Pr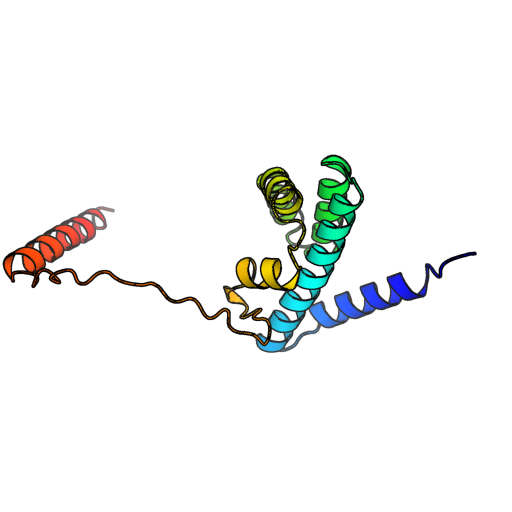otein AF-A0A1Y1LGF0-F1 (afdb_monomer_lite)

Sequence (153 aa):
MSINGSTSNENLANRIQEFYYAKNATERNQWSCNICRLVANKGISLQQLGGDKKQICKFASDMCDLFLPNDALQCNRYVDNLIDSWMYIVENKPEIKAESVCRIRMQDKNCFPDSEVNWEINIPKGESRALSTVDIYKYFSLFSDISTLGSKQ

Secondary structure (DSSP, 8-state):
----SHHHHHHHHHHHHHHHT--SHHHHHHHHHHHHHHHHHHHHHHHHTT--HHHHHHHHHHHHHHH-GGGHHHHHHHHHHHHHHHHHHHHH-TT--HHHHHHHHTGGGT---SS--------------PPPHHHHHHHHHHHHHHHHHTS--

Organism: Photinus pyralis (NCBI:txid7054)

pLDDT: mean 78.02, std 16.5, range [32.31, 95.38]

InterPro domains:
  IPR008139 Saposin B type domain [PS50015] (29-115)
  IPR011001 Saposin-like [SSF47862] (29-103)

Radius of gyration: 23.03 Å; chains: 1; bounding box: 32×60×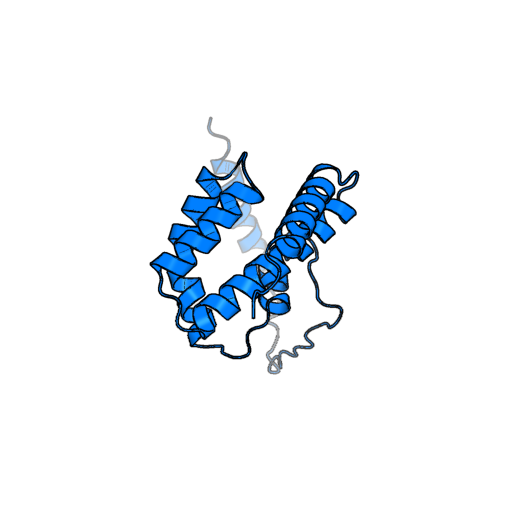68 Å

Foldseek 3Di:
DDDDPPVVVVVLVVLLVQCVPQDDLLSVLVSVLV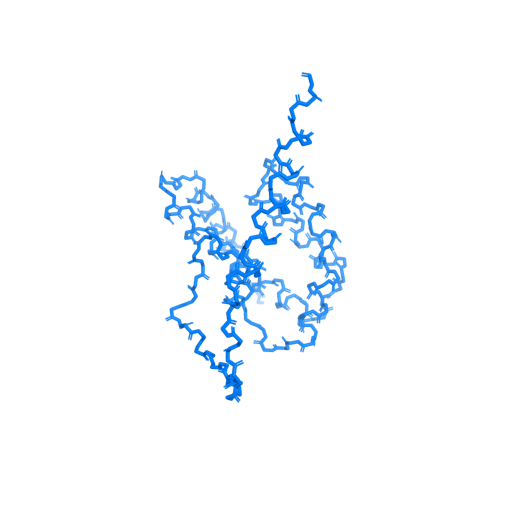LLQVLLQVLLVCVVVPHDLVRSLVSQLVSLCRNPVVCSVVSSVVSVVCSVVSNVCSVVCVVDHSLVVSCVVSVVSVSHDPDDDDDDDDDPDDPPPDDDPVNVVVVVVVVVVVVVVPPDD

Structure (mmCIF, N/CA/C/O backbone):
data_AF-A0A1Y1LGF0-F1
#
_entry.id   AF-A0A1Y1LGF0-F1
#
loop_
_atom_site.group_PDB
_atom_site.id
_atom_site.type_symbol
_atom_site.label_atom_id
_atom_site.label_alt_id
_atom_site.label_comp_id
_atom_site.label_asym_id
_atom_site.label_entity_id
_atom_site.label_seq_id
_atom_site.pdbx_PDB_ins_code
_atom_site.Cartn_x
_atom_site.Cartn_y
_atom_site.Cartn_z
_atom_site.occupancy
_atom_site.B_iso_or_equiv
_atom_site.auth_seq_id
_atom_site.auth_comp_id
_atom_site.auth_asym_id
_atom_site.auth_atom_id
_atom_site.pdbx_PDB_model_num
ATOM 1 N N . MET A 1 1 ? 3.034 17.728 26.931 1.00 34.28 1 MET A N 1
ATOM 2 C CA . MET A 1 1 ? 3.861 16.883 26.043 1.00 34.28 1 MET A CA 1
ATOM 3 C C . MET A 1 1 ? 3.488 17.220 24.611 1.00 34.28 1 MET A C 1
ATOM 5 O O . MET A 1 1 ? 2.433 16.803 24.160 1.00 34.28 1 MET A O 1
ATOM 9 N N . SER A 1 2 ? 4.280 18.068 23.953 1.00 32.31 2 SER A N 1
ATOM 10 C CA . SER A 1 2 ? 4.059 18.471 22.560 1.00 32.31 2 SER A CA 1
ATOM 11 C C . SER A 1 2 ? 4.978 17.614 21.697 1.00 32.31 2 SER A C 1
ATOM 13 O O . SER A 1 2 ? 6.196 17.703 21.838 1.00 32.31 2 SER A O 1
ATOM 15 N N . ILE A 1 3 ? 4.414 16.702 20.906 1.00 42.56 3 ILE A N 1
ATOM 16 C CA . ILE A 1 3 ? 5.199 15.820 20.038 1.00 42.56 3 ILE A CA 1
ATOM 17 C C . ILE A 1 3 ? 5.467 16.585 18.740 1.00 42.56 3 ILE A C 1
ATOM 19 O O . ILE A 1 3 ? 4.541 16.997 18.048 1.00 42.56 3 ILE A O 1
ATOM 23 N N . ASN A 1 4 ? 6.753 16.803 18.476 1.00 42.19 4 ASN A N 1
ATOM 24 C CA . ASN A 1 4 ? 7.354 17.494 17.336 1.00 42.19 4 ASN A CA 1
ATOM 25 C C . ASN A 1 4 ? 6.632 17.246 15.996 1.00 42.19 4 ASN A C 1
ATOM 27 O O . ASN A 1 4 ? 6.829 16.217 15.353 1.00 42.19 4 ASN A O 1
ATOM 31 N N . GLY A 1 5 ? 5.837 18.221 15.547 1.00 39.62 5 GLY A N 1
ATOM 32 C CA . GLY A 1 5 ? 5.216 18.225 14.217 1.00 39.62 5 GLY A CA 1
ATOM 33 C C . GLY A 1 5 ? 6.148 18.678 13.082 1.00 39.62 5 GLY A C 1
ATOM 34 O O . GLY A 1 5 ? 5.823 18.468 11.918 1.00 39.62 5 GLY A O 1
ATOM 35 N N . SER A 1 6 ? 7.307 19.277 13.387 1.00 40.53 6 SER A N 1
ATOM 36 C CA . SER A 1 6 ? 8.214 19.848 12.375 1.00 40.53 6 SER A CA 1
ATOM 37 C C . SER A 1 6 ? 9.107 18.807 11.684 1.00 40.53 6 SER A C 1
ATOM 39 O O . SER A 1 6 ? 9.222 18.818 10.463 1.00 40.53 6 SER A O 1
ATOM 41 N N . THR A 1 7 ? 9.660 17.840 12.421 1.00 47.00 7 THR A N 1
ATOM 42 C CA . THR A 1 7 ? 10.595 16.827 11.884 1.00 47.00 7 THR A CA 1
ATOM 43 C C . THR A 1 7 ? 9.933 15.767 10.999 1.00 47.00 7 THR A C 1
ATOM 45 O O . THR A 1 7 ? 10.573 15.200 10.116 1.00 47.00 7 THR A O 1
ATOM 48 N N . SER A 1 8 ? 8.643 15.490 11.204 1.00 54.06 8 SER A N 1
ATOM 49 C CA . SER A 1 8 ? 7.846 14.590 10.353 1.00 54.06 8 SER A CA 1
ATOM 50 C C . SER A 1 8 ? 7.692 15.140 8.931 1.00 54.06 8 SER A C 1
ATOM 52 O O . SER A 1 8 ? 7.847 14.413 7.950 1.00 54.06 8 SER A O 1
ATOM 54 N N . ASN A 1 9 ? 7.407 16.438 8.826 1.00 54.75 9 ASN A N 1
ATOM 55 C CA . ASN A 1 9 ? 7.054 17.074 7.560 1.00 54.75 9 ASN A CA 1
ATOM 56 C C . ASN A 1 9 ? 8.287 17.370 6.698 1.00 54.75 9 ASN A C 1
ATOM 58 O O . ASN A 1 9 ? 8.230 17.176 5.486 1.00 54.75 9 ASN A O 1
ATOM 62 N N . GLU A 1 10 ? 9.418 17.739 7.309 1.00 57.69 10 GLU A N 1
ATOM 63 C CA . GLU A 1 10 ? 10.699 17.880 6.598 1.00 57.69 10 GLU A CA 1
ATOM 64 C C . GLU A 1 10 ? 11.187 16.538 6.035 1.00 57.69 10 GLU A C 1
ATOM 66 O O . GLU A 1 10 ? 11.587 16.458 4.874 1.00 57.69 10 GLU A O 1
ATOM 71 N N . ASN A 1 11 ? 11.067 15.451 6.807 1.00 66.31 11 ASN A N 1
ATOM 72 C CA . ASN A 1 11 ? 11.416 14.111 6.330 1.00 66.31 11 ASN A CA 1
ATOM 73 C C . ASN A 1 11 ? 10.537 13.655 5.160 1.00 66.31 11 ASN A C 1
ATOM 75 O O . ASN A 1 11 ? 11.027 13.007 4.238 1.00 66.31 11 ASN A O 1
ATOM 79 N N . LEU A 1 12 ? 9.244 13.981 5.175 1.00 66.56 12 LEU A N 1
ATOM 80 C CA . LEU A 1 12 ? 8.339 13.633 4.081 1.00 66.56 12 LEU A CA 1
ATOM 81 C C . LEU A 1 12 ? 8.651 14.440 2.813 1.00 66.56 12 LEU A C 1
ATOM 83 O O . LEU A 1 12 ? 8.758 13.856 1.736 1.00 66.56 12 LEU A O 1
ATOM 87 N N . ALA A 1 13 ? 8.862 15.751 2.947 1.00 67.94 13 ALA A N 1
ATOM 88 C CA . ALA A 1 13 ? 9.204 16.631 1.831 1.00 67.94 13 ALA A CA 1
ATOM 89 C C . ALA A 1 13 ? 10.524 16.224 1.153 1.00 67.94 13 ALA A C 1
ATOM 91 O O . ALA A 1 13 ? 10.576 16.128 -0.073 1.00 67.94 13 ALA A O 1
ATOM 92 N N . ASN A 1 14 ? 11.557 15.900 1.937 1.00 67.94 14 ASN A N 1
ATOM 93 C CA . ASN A 1 14 ? 12.845 15.445 1.407 1.00 67.94 14 ASN A CA 1
ATOM 94 C C . ASN A 1 14 ? 12.709 14.122 0.637 1.00 67.94 14 ASN A C 1
ATOM 96 O O . ASN A 1 14 ? 13.210 14.003 -0.478 1.00 67.94 14 ASN A O 1
ATOM 100 N N . ARG A 1 15 ? 11.943 13.162 1.168 1.00 67.00 15 ARG A N 1
ATOM 101 C CA . ARG A 1 15 ? 11.708 11.865 0.507 1.00 67.00 15 ARG A CA 1
ATOM 102 C C . ARG A 1 15 ? 10.915 11.988 -0.795 1.00 67.00 15 ARG A C 1
ATOM 104 O O . ARG A 1 15 ? 11.139 11.218 -1.724 1.00 67.00 15 ARG A O 1
ATOM 111 N N . ILE A 1 16 ? 9.998 12.952 -0.875 1.00 70.94 16 ILE A N 1
ATOM 112 C CA . ILE A 1 16 ? 9.272 13.260 -2.114 1.00 70.94 16 ILE A CA 1
ATOM 113 C C . ILE A 1 16 ? 10.227 13.853 -3.152 1.00 70.94 16 ILE A C 1
ATOM 115 O O . ILE A 1 16 ? 10.215 13.421 -4.302 1.00 70.94 16 ILE A O 1
ATOM 119 N N . GLN A 1 17 ? 11.080 14.804 -2.759 1.00 71.38 17 GLN A N 1
ATOM 120 C CA . GLN A 1 17 ? 12.076 15.383 -3.666 1.00 71.38 17 GLN A CA 1
ATOM 121 C C . GLN A 1 17 ? 13.027 14.308 -4.207 1.00 71.38 17 GLN A C 1
ATOM 123 O O . GLN A 1 17 ? 13.238 14.224 -5.414 1.00 71.38 17 GLN A O 1
ATOM 128 N N . GLU A 1 18 ? 13.543 13.429 -3.349 1.00 69.94 18 GLU A N 1
ATOM 129 C CA . GLU A 1 18 ? 14.436 12.345 -3.772 1.00 69.94 18 GLU A CA 1
ATOM 130 C C . GLU A 1 18 ? 13.765 11.359 -4.745 1.00 69.94 18 GLU A C 1
ATOM 132 O O . GLU A 1 18 ? 14.411 10.905 -5.691 1.00 69.94 18 GLU A O 1
ATOM 137 N N . PHE A 1 19 ? 12.463 11.086 -4.584 1.00 69.88 19 PHE A N 1
ATOM 138 C CA . PHE A 1 19 ? 11.696 10.306 -5.560 1.00 69.88 19 PHE A CA 1
ATOM 139 C C . PHE A 1 19 ? 11.658 10.979 -6.938 1.00 69.88 19 PHE A C 1
ATOM 141 O O . PHE A 1 19 ? 11.915 10.318 -7.947 1.00 69.88 19 PHE A O 1
ATOM 148 N N . TYR A 1 20 ? 11.389 12.288 -6.990 1.00 67.94 20 TYR A N 1
ATOM 149 C CA . TYR A 1 20 ? 11.327 13.037 -8.250 1.00 67.94 20 TYR A CA 1
ATOM 150 C C . TYR A 1 20 ? 12.679 13.144 -8.971 1.00 67.94 20 TYR A C 1
ATOM 152 O O . TYR A 1 20 ? 12.700 13.226 -10.199 1.00 67.94 20 TYR A O 1
ATOM 160 N N . TYR A 1 21 ? 13.802 13.105 -8.247 1.00 74.12 21 TYR A N 1
ATOM 161 C CA . TYR A 1 21 ? 15.145 13.245 -8.830 1.00 74.12 21 TYR A CA 1
ATOM 162 C C . TYR A 1 21 ? 15.872 11.924 -9.125 1.00 74.12 21 TYR A C 1
ATOM 164 O O . TYR A 1 21 ? 17.013 11.953 -9.597 1.00 74.12 21 TYR A O 1
ATOM 172 N N . ALA A 1 22 ? 15.247 10.770 -8.879 1.00 75.12 22 ALA A N 1
ATOM 173 C CA . ALA A 1 22 ? 15.856 9.462 -9.119 1.00 75.12 22 ALA A CA 1
ATOM 174 C C . ALA A 1 22 ? 16.247 9.266 -10.602 1.00 75.12 22 ALA A C 1
ATOM 176 O O . ALA A 1 22 ? 15.403 9.282 -11.510 1.00 75.12 22 ALA A O 1
ATOM 177 N N . LYS A 1 23 ? 17.545 9.049 -10.862 1.00 73.62 23 LYS A N 1
ATOM 178 C CA . LYS A 1 23 ? 18.127 9.146 -12.215 1.00 73.62 23 LYS A CA 1
ATOM 179 C C . LYS A 1 23 ? 17.939 7.868 -13.028 1.00 73.62 23 LYS A C 1
ATOM 181 O O . LYS A 1 23 ? 17.753 7.931 -14.244 1.00 73.62 23 LYS A O 1
ATOM 186 N N . ASN A 1 24 ? 17.931 6.705 -12.377 1.00 85.44 24 ASN A N 1
ATOM 187 C CA . ASN A 1 24 ? 17.793 5.402 -13.037 1.00 85.44 24 ASN A CA 1
ATOM 188 C C . ASN A 1 24 ? 16.576 4.596 -12.540 1.00 85.44 24 ASN A C 1
ATOM 190 O O . ASN A 1 24 ? 15.926 4.933 -11.551 1.00 85.44 24 ASN A O 1
ATOM 194 N N . ALA A 1 25 ? 16.229 3.538 -13.282 1.00 83.50 25 ALA A N 1
ATOM 195 C CA . ALA A 1 25 ? 15.053 2.714 -12.997 1.00 83.50 25 ALA A CA 1
ATOM 196 C C . ALA A 1 25 ? 15.155 1.975 -11.653 1.00 83.50 25 ALA A C 1
ATOM 198 O O . ALA A 1 25 ? 14.154 1.847 -10.954 1.00 83.50 25 ALA A O 1
ATOM 199 N N . THR A 1 26 ? 16.357 1.543 -11.269 1.00 84.88 26 THR A N 1
ATOM 200 C CA . THR A 1 26 ? 16.610 0.856 -9.997 1.00 84.88 26 THR A CA 1
ATOM 201 C C . THR A 1 26 ? 16.320 1.764 -8.805 1.00 84.88 26 THR A C 1
ATOM 203 O O . THR A 1 26 ? 15.575 1.373 -7.909 1.00 84.88 26 THR A O 1
ATOM 206 N N . GLU A 1 27 ? 16.826 2.998 -8.820 1.00 83.44 27 GLU A N 1
ATOM 207 C CA . GLU A 1 27 ? 16.555 4.008 -7.788 1.00 83.44 27 GLU A CA 1
ATOM 208 C C . GLU A 1 27 ? 15.062 4.339 -7.706 1.00 83.44 27 GLU A C 1
ATOM 210 O O . GLU A 1 27 ? 14.490 4.367 -6.616 1.00 83.44 27 GLU A O 1
ATOM 215 N N . ARG A 1 28 ? 14.390 4.521 -8.852 1.00 81.94 28 ARG A N 1
ATOM 216 C CA . ARG A 1 28 ? 12.935 4.759 -8.886 1.00 81.94 28 ARG A CA 1
ATOM 217 C C . ARG A 1 28 ? 12.144 3.595 -8.295 1.00 81.94 28 ARG A C 1
ATOM 219 O O . ARG A 1 28 ? 11.157 3.816 -7.588 1.00 81.94 28 ARG A O 1
ATOM 226 N N . ASN A 1 29 ? 12.569 2.363 -8.564 1.00 87.12 29 ASN A N 1
ATOM 227 C CA . ASN A 1 29 ? 11.943 1.171 -8.003 1.00 87.12 29 ASN A CA 1
ATOM 228 C C . ASN A 1 29 ? 12.153 1.097 -6.488 1.00 87.12 29 ASN A C 1
ATOM 230 O O . ASN A 1 29 ? 11.175 0.930 -5.763 1.00 87.12 29 ASN A O 1
ATOM 234 N N . GLN A 1 30 ? 13.375 1.321 -5.996 1.00 85.31 30 GLN A N 1
ATOM 235 C CA . GLN A 1 30 ? 13.659 1.374 -4.556 1.00 85.31 30 GLN A CA 1
ATOM 236 C C . GLN A 1 30 ? 12.823 2.447 -3.849 1.00 85.31 30 GLN A C 1
ATOM 238 O O . GLN A 1 30 ? 12.223 2.179 -2.803 1.00 85.31 30 GLN A O 1
ATOM 243 N N . TRP A 1 31 ? 12.702 3.634 -4.444 1.00 84.44 31 TRP A N 1
ATOM 244 C CA . TRP A 1 31 ? 11.827 4.678 -3.921 1.00 84.44 31 TRP A CA 1
ATOM 245 C C . TRP A 1 31 ? 10.360 4.266 -3.895 1.00 84.44 31 TRP A C 1
ATOM 247 O O . TRP A 1 31 ? 9.696 4.435 -2.872 1.00 84.44 31 TRP A O 1
ATOM 257 N N . SER A 1 32 ? 9.869 3.665 -4.978 1.00 85.69 32 SER A N 1
ATOM 258 C CA . SER A 1 32 ? 8.501 3.144 -5.047 1.00 85.69 32 SER A CA 1
ATOM 259 C C . SER A 1 32 ? 8.243 2.102 -3.951 1.00 85.69 32 SER A C 1
ATOM 261 O O . SER A 1 32 ? 7.201 2.145 -3.293 1.00 85.69 32 SER A O 1
ATOM 263 N N . CYS A 1 33 ? 9.204 1.207 -3.689 1.00 88.69 33 CYS A N 1
ATOM 264 C CA . CYS A 1 33 ? 9.126 0.245 -2.588 1.00 88.69 33 CYS A CA 1
ATOM 265 C C . CYS A 1 33 ? 9.050 0.947 -1.227 1.00 88.69 33 CYS A C 1
ATOM 267 O O . CYS A 1 33 ? 8.231 0.585 -0.382 1.00 88.69 33 CYS A O 1
ATOM 269 N N . ASN A 1 34 ? 9.883 1.964 -1.010 1.00 87.69 34 ASN A N 1
ATOM 270 C CA . ASN A 1 34 ? 9.948 2.703 0.248 1.00 87.69 34 ASN A CA 1
ATOM 271 C C . ASN A 1 34 ? 8.679 3.518 0.525 1.00 87.69 34 ASN A C 1
ATOM 273 O O . ASN A 1 34 ? 8.215 3.550 1.668 1.00 87.69 34 ASN A O 1
ATOM 277 N N . ILE A 1 35 ? 8.110 4.149 -0.506 1.00 87.38 35 ILE A N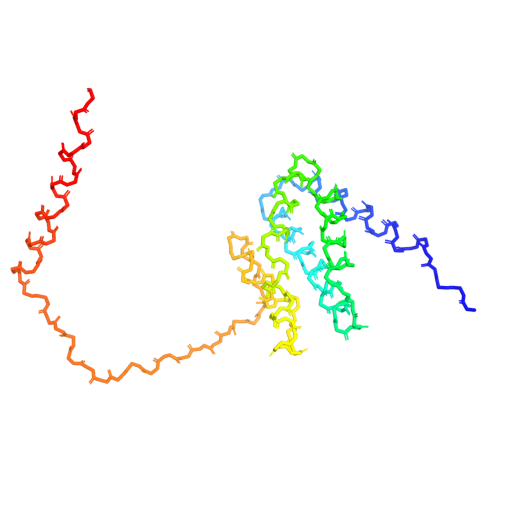 1
ATOM 278 C CA . ILE A 1 35 ? 6.826 4.856 -0.420 1.00 87.38 35 ILE A CA 1
ATOM 279 C C . ILE A 1 35 ? 5.717 3.856 -0.109 1.00 87.38 35 ILE A C 1
ATOM 281 O O . ILE A 1 35 ? 4.962 4.070 0.836 1.00 87.38 35 ILE A O 1
ATOM 285 N N . CYS A 1 36 ? 5.672 2.726 -0.823 1.00 90.44 36 CYS A N 1
ATOM 286 C CA . CYS A 1 36 ? 4.699 1.678 -0.538 1.00 90.44 36 CYS A CA 1
ATOM 287 C C . CYS A 1 36 ? 4.771 1.239 0.928 1.00 90.44 36 CYS A C 1
ATOM 289 O O . CYS A 1 36 ? 3.744 1.215 1.602 1.00 90.44 36 CYS A O 1
ATOM 291 N N . ARG A 1 37 ? 5.971 0.932 1.444 1.00 91.75 37 ARG A N 1
ATOM 292 C CA . ARG A 1 37 ? 6.138 0.462 2.829 1.00 91.75 37 ARG A CA 1
ATOM 293 C C . ARG A 1 37 ? 5.652 1.498 3.836 1.00 91.75 37 ARG A C 1
ATOM 295 O O . ARG A 1 37 ? 5.005 1.133 4.812 1.00 91.75 37 ARG A O 1
ATOM 302 N N . LEU A 1 38 ? 5.922 2.782 3.591 1.00 90.25 38 LEU A N 1
ATOM 303 C CA . LEU A 1 38 ? 5.433 3.869 4.439 1.00 90.25 38 LEU A CA 1
ATOM 304 C C . LEU A 1 38 ? 3.903 3.957 4.418 1.00 90.25 38 LEU A C 1
ATOM 306 O O . LEU A 1 38 ? 3.283 3.980 5.482 1.00 90.25 38 LEU A O 1
ATOM 310 N N . VAL A 1 39 ? 3.302 3.985 3.225 1.00 90.81 39 VAL A N 1
ATOM 311 C CA . VAL A 1 39 ? 1.847 4.117 3.061 1.00 90.81 39 VAL A CA 1
ATOM 312 C C . VAL A 1 39 ? 1.130 2.905 3.649 1.00 90.81 39 VAL A C 1
ATOM 314 O O . VAL A 1 39 ? 0.192 3.069 4.426 1.00 90.81 39 VAL A O 1
ATOM 317 N N . ALA A 1 40 ? 1.609 1.696 3.354 1.00 93.00 40 ALA A N 1
ATOM 318 C CA . ALA A 1 40 ? 1.042 0.459 3.871 1.00 93.00 40 ALA A CA 1
ATOM 319 C C . ALA A 1 40 ? 1.169 0.371 5.397 1.00 93.00 40 ALA A C 1
ATOM 321 O O . ALA A 1 40 ? 0.178 0.067 6.051 1.00 93.00 40 ALA A O 1
ATOM 322 N N . ASN A 1 41 ? 2.330 0.698 5.982 1.00 94.50 41 ASN A N 1
ATOM 323 C CA . ASN A 1 41 ? 2.489 0.698 7.442 1.00 94.50 41 ASN A CA 1
ATOM 324 C C . ASN A 1 41 ? 1.501 1.662 8.098 1.00 94.50 41 ASN A C 1
ATOM 326 O O . ASN A 1 41 ? 0.795 1.286 9.030 1.00 94.50 41 ASN A O 1
ATOM 330 N N . LYS A 1 42 ? 1.406 2.893 7.585 1.00 93.06 42 LYS A N 1
ATOM 331 C CA . LYS A 1 42 ? 0.496 3.892 8.146 1.00 93.06 42 LYS A CA 1
ATOM 332 C C . LYS A 1 42 ? -0.972 3.494 7.974 1.00 93.06 42 LYS A C 1
ATOM 334 O O . LYS A 1 42 ? -1.737 3.670 8.918 1.00 93.06 42 LYS A O 1
ATOM 339 N N . GLY A 1 43 ? -1.345 2.931 6.824 1.00 94.00 43 GLY A N 1
ATOM 340 C CA . GLY A 1 43 ? -2.695 2.428 6.561 1.00 94.00 43 GLY A CA 1
ATOM 341 C C . GLY A 1 43 ? -3.076 1.253 7.465 1.00 94.00 43 GLY A C 1
ATOM 342 O O . GLY A 1 43 ? -4.167 1.255 8.031 1.00 94.00 43 GLY A O 1
ATOM 343 N N . ILE A 1 44 ? -2.164 0.290 7.659 1.00 95.31 44 ILE A N 1
ATOM 344 C CA . ILE A 1 44 ? -2.368 -0.861 8.554 1.00 95.31 44 ILE A CA 1
ATOM 345 C C . ILE A 1 44 ? -2.564 -0.354 9.983 1.00 95.31 44 ILE A C 1
ATOM 347 O O . ILE A 1 44 ? -3.560 -0.688 10.619 1.00 95.31 44 ILE A O 1
ATOM 351 N N . SER A 1 45 ? -1.663 0.509 10.467 1.00 94.38 45 SER A N 1
ATOM 352 C CA . SER A 1 45 ? -1.769 1.075 11.815 1.00 94.38 45 SER A CA 1
ATOM 353 C C . SER A 1 45 ? -3.052 1.881 12.008 1.00 94.38 45 SER A C 1
ATOM 355 O O . SER A 1 45 ? -3.686 1.764 13.050 1.00 94.38 45 SER A O 1
ATOM 357 N N . LEU A 1 46 ? -3.451 2.693 11.023 1.00 94.19 46 LEU A N 1
ATOM 358 C CA . LEU A 1 46 ? -4.677 3.487 11.105 1.00 94.19 46 LEU A CA 1
ATOM 359 C C . LEU A 1 46 ? -5.903 2.593 11.308 1.00 94.19 46 LEU A C 1
ATOM 361 O O . LEU A 1 46 ? -6.729 2.880 12.170 1.00 94.19 46 LEU A O 1
ATOM 365 N N . GLN A 1 47 ? -6.001 1.497 10.558 1.00 93.81 47 GLN A N 1
ATOM 366 C CA . GLN A 1 47 ? -7.129 0.584 10.681 1.00 93.81 47 GLN A CA 1
ATOM 367 C C . GLN A 1 47 ? -7.076 -0.260 11.961 1.00 93.81 47 GLN A C 1
ATOM 369 O O . GLN A 1 47 ? -8.092 -0.409 12.632 1.00 93.81 47 GLN A O 1
ATOM 374 N N . GLN A 1 48 ? -5.900 -0.763 12.349 1.00 92.88 48 GLN A N 1
ATOM 375 C CA . GLN A 1 48 ? -5.727 -1.518 13.600 1.00 92.88 48 GLN A CA 1
ATOM 376 C C . GLN A 1 48 ? -6.064 -0.686 14.847 1.00 92.88 48 GLN A C 1
ATOM 378 O O . GLN A 1 48 ? -6.466 -1.239 15.867 1.00 92.88 48 GLN A O 1
ATOM 383 N N . LEU A 1 49 ? -5.938 0.642 14.763 1.00 94.19 49 LEU A N 1
ATOM 384 C CA . LEU A 1 49 ? -6.354 1.583 15.806 1.00 94.19 49 LEU A CA 1
ATOM 385 C C . LEU A 1 49 ? -7.856 1.935 15.758 1.00 94.19 49 LEU A C 1
ATOM 387 O O . LEU A 1 49 ? -8.291 2.823 16.488 1.00 94.19 49 LEU A O 1
ATOM 391 N N . GLY A 1 50 ? -8.648 1.252 14.925 1.00 93.69 50 GLY A N 1
ATOM 392 C CA . GLY A 1 50 ? -10.095 1.451 14.807 1.00 93.69 50 GLY A CA 1
ATOM 393 C C . GLY A 1 50 ? -10.509 2.521 13.795 1.00 93.69 50 GLY A C 1
ATOM 394 O O . GLY A 1 50 ? -11.624 3.032 13.882 1.00 93.69 50 GLY A O 1
ATOM 395 N N . GLY A 1 51 ? -9.626 2.888 12.862 1.00 93.94 51 GLY A N 1
ATOM 396 C CA . GLY A 1 51 ? -9.949 3.834 11.797 1.00 93.94 51 GLY A CA 1
ATOM 397 C C . GLY A 1 51 ? -11.082 3.331 10.899 1.00 93.94 51 GLY A C 1
ATOM 398 O O . GLY A 1 51 ? -11.063 2.185 10.452 1.00 93.94 51 GLY A O 1
ATOM 399 N N . ASP A 1 52 ? -12.057 4.194 10.616 1.00 94.69 52 ASP A N 1
ATOM 400 C CA . ASP A 1 52 ? -13.193 3.849 9.759 1.00 94.69 52 ASP A CA 1
ATOM 401 C C . ASP A 1 52 ? -12.855 3.941 8.255 1.00 94.69 52 ASP A C 1
ATOM 403 O O . ASP A 1 52 ? -11.829 4.493 7.840 1.00 94.69 52 ASP A O 1
ATOM 407 N N . LYS A 1 53 ? -13.756 3.427 7.405 1.00 94.31 53 LYS A N 1
ATOM 408 C CA . LYS A 1 53 ? -13.604 3.456 5.939 1.00 94.31 53 LYS A CA 1
ATOM 409 C C . LYS A 1 53 ? -13.314 4.859 5.407 1.00 94.31 53 LYS A C 1
ATOM 411 O O . LYS A 1 53 ? -12.495 5.015 4.504 1.00 94.31 53 LYS A O 1
ATOM 416 N N . LYS A 1 54 ? -13.967 5.889 5.953 1.00 94.25 54 LYS A N 1
ATOM 417 C CA . LYS A 1 54 ? -13.819 7.274 5.490 1.00 94.25 54 LYS A CA 1
ATOM 418 C C . LYS A 1 54 ? -12.431 7.813 5.823 1.00 94.25 54 LYS A C 1
ATOM 420 O O . LYS A 1 54 ? -11.826 8.484 4.989 1.00 94.25 54 LYS A O 1
ATOM 425 N N . GLN A 1 55 ? -11.917 7.512 7.011 1.00 94.25 55 GLN A N 1
ATOM 426 C CA . GLN A 1 55 ? -10.580 7.908 7.444 1.00 94.25 55 GLN A CA 1
ATOM 427 C C . GLN A 1 55 ? -9.493 7.217 6.621 1.00 94.25 55 GLN A C 1
ATOM 429 O O . GLN A 1 55 ? -8.555 7.883 6.183 1.00 94.25 55 GLN A O 1
ATOM 434 N N . ILE A 1 56 ? -9.631 5.913 6.365 1.00 93.69 56 ILE A N 1
ATOM 435 C CA . ILE A 1 56 ? -8.653 5.161 5.566 1.00 93.69 56 ILE A CA 1
ATOM 436 C C . ILE A 1 56 ? -8.702 5.607 4.100 1.00 93.69 56 ILE A C 1
ATOM 438 O O . ILE A 1 56 ? -7.652 5.842 3.504 1.00 93.69 56 ILE A O 1
ATOM 442 N N . CYS A 1 57 ? -9.900 5.798 3.538 1.00 94.12 57 CYS A N 1
ATOM 443 C CA . CYS A 1 57 ? -10.070 6.314 2.180 1.00 94.12 57 CYS A CA 1
ATOM 444 C C . CYS A 1 57 ? -9.446 7.704 2.043 1.00 94.12 57 CYS A C 1
ATOM 446 O O . CYS A 1 57 ? -8.648 7.927 1.139 1.00 94.12 57 CYS A O 1
ATOM 448 N N . LYS A 1 58 ? -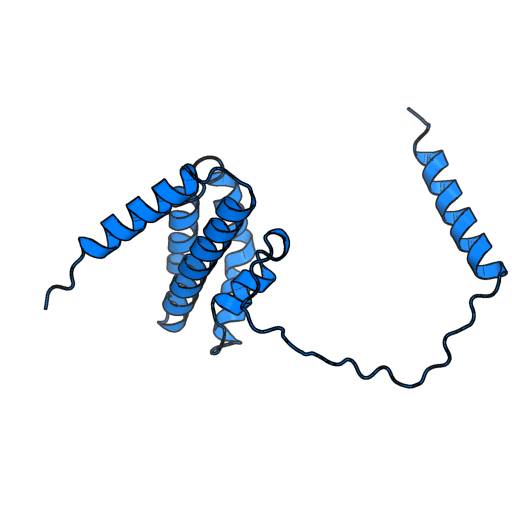9.727 8.612 2.988 1.00 94.12 58 LYS A N 1
ATOM 449 C CA . LYS A 1 58 ? -9.117 9.943 3.002 1.00 94.12 58 LYS A CA 1
ATOM 450 C C . LYS A 1 58 ? -7.593 9.862 3.074 1.00 94.12 58 LYS A C 1
ATOM 452 O O . LYS A 1 58 ? -6.921 10.545 2.313 1.00 94.12 58 LYS A O 1
ATOM 457 N N . PHE A 1 59 ? -7.054 9.034 3.966 1.00 94.12 59 PHE A N 1
ATOM 458 C CA . PHE A 1 59 ? -5.611 8.845 4.068 1.00 94.12 59 PHE A CA 1
ATOM 459 C C . PHE A 1 59 ? -5.013 8.370 2.736 1.00 94.12 59 PHE A C 1
ATOM 461 O O . PHE A 1 59 ? -4.027 8.937 2.275 1.00 94.12 59 PHE A O 1
ATOM 468 N N . ALA A 1 60 ? -5.616 7.367 2.099 1.00 92.00 60 ALA A N 1
ATOM 469 C CA . ALA A 1 60 ? -5.129 6.833 0.833 1.00 92.00 60 ALA A CA 1
ATOM 470 C C . ALA A 1 60 ? -5.226 7.861 -0.312 1.00 92.00 60 ALA A C 1
ATOM 472 O O . ALA A 1 60 ? -4.276 7.990 -1.084 1.00 92.00 60 ALA A O 1
ATOM 473 N N . SER A 1 61 ? -6.308 8.642 -0.371 1.00 92.50 61 SER A N 1
ATOM 474 C CA . SER A 1 61 ? -6.462 9.763 -1.304 1.00 92.50 61 SER A CA 1
ATOM 475 C C . SER A 1 61 ? -5.412 10.853 -1.102 1.00 92.50 61 SER A C 1
ATOM 477 O O . SER A 1 61 ? -4.770 11.270 -2.063 1.00 92.50 61 SER A O 1
ATOM 479 N N . ASP A 1 62 ? -5.147 11.249 0.146 1.00 91.69 62 ASP A N 1
ATOM 480 C CA . ASP A 1 62 ? -4.109 12.238 0.453 1.00 91.69 62 ASP A CA 1
ATOM 481 C C . ASP A 1 62 ? -2.716 11.735 -0.003 1.00 91.69 62 ASP A C 1
ATOM 483 O O . ASP A 1 62 ? -1.877 12.519 -0.443 1.00 91.69 62 ASP A O 1
ATOM 487 N N . MET A 1 63 ? -2.457 10.419 0.048 1.00 90.19 63 MET A N 1
ATOM 488 C CA . MET A 1 63 ? -1.217 9.828 -0.483 1.00 90.19 63 MET A CA 1
ATOM 489 C C . MET A 1 63 ? -1.173 9.808 -2.017 1.00 90.19 63 MET A C 1
ATOM 491 O O . MET A 1 63 ? -0.089 9.969 -2.583 1.00 90.19 63 MET A O 1
ATOM 495 N N . CYS A 1 64 ? -2.313 9.637 -2.693 1.00 89.44 64 CYS A N 1
ATOM 496 C CA . CYS A 1 64 ? -2.399 9.762 -4.149 1.00 89.44 64 CYS A CA 1
ATOM 497 C C . CYS A 1 64 ? -1.987 11.165 -4.603 1.00 89.44 64 CYS A C 1
ATOM 499 O O . CYS A 1 64 ? -1.135 11.300 -5.479 1.00 89.44 64 CYS A O 1
ATOM 501 N N . ASP A 1 65 ? -2.535 12.196 -3.964 1.00 88.19 65 ASP A N 1
ATOM 502 C CA . ASP A 1 65 ? -2.244 13.589 -4.314 1.00 88.19 65 ASP A CA 1
ATOM 503 C C . ASP A 1 65 ? -0.779 13.948 -4.026 1.00 88.19 65 ASP A C 1
ATOM 505 O O . ASP A 1 65 ? -0.149 14.702 -4.770 1.00 88.19 65 ASP A O 1
ATOM 509 N N . LEU A 1 66 ? -0.216 13.373 -2.961 1.00 85.12 66 LEU A N 1
ATOM 510 C CA . LEU A 1 66 ? 1.142 13.667 -2.522 1.00 85.12 66 LEU A CA 1
ATOM 511 C C . LEU A 1 66 ? 2.220 13.012 -3.395 1.00 85.12 66 LEU A C 1
ATOM 513 O O . LEU A 1 66 ? 3.219 13.649 -3.731 1.00 85.12 66 LEU A O 1
ATOM 517 N N . PHE A 1 67 ? 2.050 11.732 -3.733 1.00 82.31 67 PHE A N 1
ATOM 518 C CA . PHE A 1 67 ? 3.085 10.955 -4.423 1.00 82.31 67 PHE A CA 1
ATOM 519 C C . PHE A 1 67 ? 2.844 10.807 -5.925 1.00 82.31 67 PHE A C 1
ATOM 521 O O . PHE A 1 67 ? 3.788 10.507 -6.655 1.00 82.31 67 PHE A O 1
ATOM 528 N N . LEU A 1 68 ? 1.609 11.009 -6.391 1.00 82.06 68 LEU A N 1
ATOM 529 C CA . LEU A 1 68 ? 1.200 10.812 -7.781 1.00 82.06 68 LEU A CA 1
ATOM 530 C C . LEU A 1 68 ? 0.333 11.983 -8.283 1.00 82.06 68 LEU A C 1
ATOM 532 O O . LEU A 1 68 ? -0.756 11.749 -8.801 1.00 82.06 68 LEU A O 1
ATOM 536 N N . PRO A 1 69 ? 0.781 13.247 -8.184 1.00 78.50 69 PRO A N 1
ATOM 537 C CA . PRO A 1 69 ? -0.053 14.404 -8.515 1.00 78.50 69 PRO A CA 1
ATOM 538 C C . PRO A 1 69 ? -0.538 14.407 -9.972 1.00 78.50 69 PRO A C 1
ATOM 540 O O . PRO A 1 69 ? -1.654 14.838 -10.244 1.00 78.50 69 PRO A O 1
ATOM 543 N N . ASN A 1 70 ? 0.258 13.874 -10.907 1.00 83.94 70 ASN A N 1
ATOM 544 C CA . ASN A 1 70 ? -0.137 13.766 -12.317 1.00 83.94 70 ASN A CA 1
ATOM 545 C C . ASN A 1 70 ? -1.186 12.667 -12.563 1.00 83.94 70 ASN A C 1
ATOM 547 O O . ASN A 1 70 ? -1.943 12.752 -13.525 1.00 83.94 70 ASN A O 1
ATOM 551 N N . ASP A 1 71 ? -1.261 11.672 -11.675 1.00 87.12 71 ASP A N 1
ATOM 552 C CA . ASP A 1 71 ? -2.128 10.494 -11.794 1.00 87.12 71 ASP A CA 1
ATOM 553 C C . ASP A 1 71 ? -3.160 10.413 -10.653 1.00 87.12 71 ASP A C 1
ATOM 555 O O . ASP A 1 71 ? -3.805 9.379 -10.447 1.00 87.12 71 ASP A O 1
ATOM 559 N N . ALA A 1 72 ? -3.348 11.509 -9.912 1.00 89.06 72 ALA A N 1
ATOM 560 C CA . ALA A 1 72 ? -4.142 11.554 -8.688 1.00 89.06 72 ALA A CA 1
ATOM 561 C C . ALA A 1 72 ? -5.579 11.071 -8.916 1.00 89.06 72 ALA A C 1
ATOM 563 O O . ALA A 1 72 ? -6.113 10.297 -8.125 1.00 89.06 72 ALA A O 1
ATOM 564 N N . LEU A 1 73 ? -6.199 11.444 -10.041 1.00 91.19 73 LEU A N 1
ATOM 565 C CA . LEU A 1 73 ? -7.543 10.985 -10.400 1.00 91.19 73 LEU A CA 1
ATOM 566 C C . LEU A 1 73 ? -7.615 9.459 -10.562 1.00 91.19 73 LEU A C 1
ATOM 568 O O . LEU A 1 73 ? -8.558 8.827 -10.083 1.00 91.19 73 LEU A O 1
ATOM 572 N N . GLN A 1 74 ? -6.641 8.860 -11.251 1.00 92.69 74 GLN A N 1
ATOM 573 C CA . GLN A 1 74 ? -6.618 7.415 -11.474 1.00 92.69 74 GLN A CA 1
ATOM 574 C C . GLN A 1 74 ? -6.313 6.668 -10.173 1.00 92.69 74 GLN A C 1
ATOM 576 O O . GLN A 1 74 ? -6.950 5.654 -9.885 1.00 92.69 74 GLN A O 1
ATOM 581 N N . CYS A 1 75 ? -5.398 7.203 -9.365 1.00 90.44 75 CYS A N 1
ATOM 582 C CA . CYS A 1 75 ? -5.074 6.666 -8.050 1.00 90.44 75 CYS A CA 1
ATOM 583 C C . CYS A 1 75 ? -6.284 6.707 -7.104 1.00 90.44 75 CYS A C 1
ATOM 585 O O . CYS A 1 75 ? -6.616 5.688 -6.507 1.00 90.44 75 CYS A O 1
ATOM 587 N N . ASN A 1 76 ? -7.015 7.823 -7.042 1.00 93.00 76 ASN A N 1
ATOM 588 C CA . ASN A 1 76 ? -8.216 7.949 -6.211 1.00 93.00 76 ASN A CA 1
ATOM 589 C C . ASN A 1 76 ? -9.304 6.937 -6.603 1.00 93.00 76 ASN A C 1
ATOM 591 O O . ASN A 1 76 ? -9.840 6.243 -5.746 1.00 93.00 76 ASN A O 1
ATOM 595 N N . ARG A 1 77 ? -9.548 6.738 -7.906 1.00 93.75 77 ARG A N 1
ATOM 596 C CA . ARG A 1 77 ? -10.468 5.681 -8.371 1.00 93.75 77 ARG A CA 1
ATOM 597 C C . ARG A 1 77 ? -10.007 4.282 -7.963 1.00 93.75 77 ARG A C 1
ATOM 599 O O . ARG A 1 77 ? -10.825 3.410 -7.682 1.00 93.75 77 ARG A O 1
ATOM 606 N N . TYR A 1 78 ? -8.699 4.045 -7.970 1.00 90.62 78 TYR A N 1
ATOM 607 C CA . TYR A 1 78 ? -8.128 2.773 -7.539 1.00 90.62 78 TYR A CA 1
ATOM 608 C C . TYR A 1 78 ? -8.319 2.549 -6.032 1.00 90.62 78 TYR A C 1
ATOM 610 O O . TYR A 1 78 ? -8.652 1.437 -5.626 1.00 90.62 78 TYR A O 1
ATOM 618 N N . VAL A 1 79 ? -8.166 3.601 -5.220 1.00 92.62 79 VAL A N 1
ATOM 619 C CA . VAL A 1 79 ? -8.471 3.584 -3.781 1.00 92.62 79 VAL A CA 1
ATOM 620 C C . VAL A 1 79 ? -9.939 3.231 -3.549 1.00 92.62 79 VAL A C 1
ATOM 622 O O . VAL A 1 79 ? -10.210 2.267 -2.834 1.00 92.62 79 VAL A O 1
ATOM 625 N N . ASP A 1 80 ? -10.866 3.933 -4.203 1.00 93.62 80 ASP A N 1
ATOM 626 C CA . ASP A 1 80 ? -12.310 3.711 -4.042 1.00 93.62 80 ASP A CA 1
ATOM 627 C C . ASP A 1 80 ? -12.713 2.259 -4.338 1.00 93.62 80 ASP A C 1
ATOM 629 O O . ASP A 1 80 ? -13.512 1.665 -3.615 1.00 93.62 80 ASP A O 1
ATOM 633 N N . ASN A 1 81 ? -12.114 1.660 -5.370 1.00 93.81 81 ASN A N 1
ATOM 634 C CA . ASN A 1 81 ? -12.416 0.289 -5.780 1.00 93.81 81 ASN A CA 1
ATOM 635 C C . ASN A 1 81 ? -11.849 -0.783 -4.838 1.00 93.81 81 ASN A C 1
ATOM 637 O O . ASN A 1 81 ? -12.322 -1.919 -4.853 1.00 93.81 81 ASN A O 1
ATOM 641 N N . LEU A 1 82 ? -10.806 -0.470 -4.067 1.00 92.19 82 LEU A N 1
ATOM 642 C CA . LEU A 1 82 ? -10.056 -1.473 -3.303 1.00 92.19 82 LEU A CA 1
ATOM 643 C C . LEU A 1 82 ? -10.107 -1.288 -1.796 1.00 92.19 82 LEU A C 1
ATOM 645 O O . LEU A 1 82 ? -9.644 -2.173 -1.076 1.00 92.19 82 LEU A O 1
ATOM 649 N N . ILE A 1 83 ? -10.671 -0.184 -1.314 1.00 94.25 83 ILE A N 1
ATOM 650 C CA . ILE A 1 83 ? -10.713 0.126 0.112 1.00 94.25 83 ILE A CA 1
ATOM 651 C C . ILE A 1 83 ? -11.407 -0.972 0.930 1.00 94.25 83 ILE A C 1
ATOM 653 O O . ILE A 1 83 ? -10.918 -1.333 1.994 1.00 94.25 83 ILE A O 1
ATOM 657 N N . ASP A 1 84 ? -12.476 -1.579 0.409 1.00 95.38 84 ASP A N 1
ATOM 658 C CA . ASP A 1 84 ? -13.193 -2.652 1.110 1.00 95.38 84 ASP A CA 1
ATOM 659 C C . ASP A 1 84 ? -12.349 -3.929 1.206 1.00 95.38 84 ASP A C 1
ATOM 661 O O . ASP A 1 84 ? -12.273 -4.560 2.260 1.00 95.38 84 ASP A O 1
ATOM 665 N N . SER A 1 85 ? -11.634 -4.271 0.130 1.00 94.00 85 SER A N 1
ATOM 666 C CA . SER A 1 85 ? -10.688 -5.392 0.118 1.00 94.00 85 SER A CA 1
ATOM 667 C C . SER A 1 85 ? -9.523 -5.155 1.075 1.00 94.00 85 SER A C 1
ATOM 669 O O . SER A 1 85 ? -9.127 -6.065 1.802 1.00 94.00 85 SER A O 1
ATOM 671 N N . TRP A 1 86 ? -8.979 -3.934 1.097 1.00 92.25 86 TRP A N 1
ATOM 672 C CA . TRP A 1 86 ? -7.955 -3.535 2.060 1.00 92.25 86 TRP A CA 1
ATOM 673 C C . TRP A 1 86 ? -8.456 -3.740 3.487 1.00 92.25 86 TRP A C 1
ATOM 675 O O . TRP A 1 86 ? -7.792 -4.415 4.277 1.00 92.25 86 TRP A O 1
ATOM 685 N N . MET A 1 87 ? -9.647 -3.214 3.784 1.00 93.69 87 MET A N 1
ATOM 686 C CA . MET A 1 87 ? -10.210 -3.282 5.121 1.00 93.69 87 MET A CA 1
ATOM 687 C C . MET A 1 87 ? -10.404 -4.725 5.578 1.00 93.69 87 MET A C 1
ATOM 689 O O . MET A 1 87 ? -9.922 -5.102 6.647 1.00 93.69 87 MET A O 1
ATOM 693 N N . TYR A 1 88 ? -11.000 -5.553 4.722 1.00 94.50 88 TYR A N 1
ATOM 694 C CA . TYR A 1 88 ? -11.182 -6.973 4.990 1.00 94.50 88 TYR A CA 1
ATOM 695 C C . TYR A 1 88 ? -9.855 -7.694 5.271 1.00 94.50 88 TYR A C 1
ATOM 697 O O . TYR A 1 88 ? -9.762 -8.487 6.211 1.00 94.50 88 TYR A O 1
ATOM 705 N N . ILE A 1 89 ? -8.812 -7.424 4.477 1.00 91.94 89 ILE A N 1
ATOM 706 C CA . ILE A 1 89 ? -7.502 -8.067 4.641 1.00 91.94 89 ILE A CA 1
ATOM 707 C C . ILE A 1 89 ? -6.888 -7.721 5.998 1.00 91.94 89 ILE A C 1
ATOM 709 O O . ILE A 1 89 ? -6.408 -8.625 6.679 1.00 91.94 89 ILE A O 1
ATOM 713 N N . VAL A 1 90 ? -6.883 -6.444 6.387 1.00 92.88 90 VAL A N 1
ATOM 714 C CA . VAL A 1 90 ? -6.253 -6.007 7.643 1.00 92.88 90 VAL A CA 1
ATOM 715 C C . VAL A 1 90 ? -7.018 -6.531 8.860 1.00 92.88 90 VAL A C 1
ATOM 717 O O . VAL A 1 90 ? -6.388 -6.978 9.817 1.00 92.88 90 VAL A O 1
ATOM 720 N N . GLU A 1 91 ? -8.351 -6.562 8.805 1.00 93.38 91 GLU A N 1
ATOM 721 C CA . GLU A 1 91 ? -9.188 -7.125 9.876 1.00 93.38 91 GLU A CA 1
ATOM 722 C C . GLU A 1 91 ? -8.963 -8.627 10.077 1.00 93.38 91 GLU A C 1
ATOM 724 O O . GLU A 1 91 ? -8.911 -9.102 11.209 1.00 93.38 91 GLU A O 1
ATOM 729 N N . ASN A 1 92 ? -8.790 -9.381 8.988 1.00 95.19 92 ASN A N 1
ATOM 730 C CA . ASN A 1 92 ? -8.659 -10.841 9.044 1.00 95.19 92 ASN A CA 1
ATOM 731 C C . ASN A 1 92 ? -7.202 -11.327 9.119 1.00 95.19 92 ASN A C 1
ATOM 733 O O . ASN A 1 92 ? -6.956 -12.523 9.279 1.00 95.19 92 ASN A O 1
ATOM 737 N N . LYS A 1 93 ? -6.221 -10.427 8.994 1.00 92.62 93 LYS A N 1
ATOM 738 C CA . LYS A 1 93 ? -4.788 -10.736 9.105 1.00 92.62 93 LYS A CA 1
ATOM 739 C C . LYS A 1 93 ? -4.101 -9.731 10.033 1.00 92.62 93 LYS A C 1
ATOM 741 O O . LYS A 1 93 ? -3.354 -8.882 9.553 1.00 92.62 93 LYS A O 1
ATOM 746 N N . PRO A 1 94 ? -4.287 -9.839 11.359 1.00 85.25 94 PRO A N 1
ATOM 747 C CA . PRO A 1 94 ? -3.750 -8.868 12.316 1.00 85.25 94 PRO A CA 1
ATOM 748 C C . PRO A 1 94 ? -2.214 -8.787 12.310 1.00 85.25 94 PRO A C 1
ATOM 750 O O . PRO A 1 94 ? -1.650 -7.751 12.641 1.00 85.25 94 PRO A O 1
ATOM 753 N N . GLU A 1 95 ? -1.529 -9.847 11.878 1.00 90.06 95 GLU A N 1
ATOM 754 C CA . GLU A 1 95 ? -0.065 -9.889 11.758 1.00 90.06 95 GLU A CA 1
ATOM 755 C C . GLU A 1 95 ? 0.456 -9.397 10.396 1.00 90.06 95 GLU A C 1
ATOM 757 O O . GLU A 1 95 ? 1.640 -9.562 10.081 1.00 90.06 95 GLU A O 1
ATOM 762 N N . ILE A 1 96 ? -0.408 -8.822 9.549 1.00 91.00 96 ILE A N 1
ATOM 763 C CA . ILE A 1 96 ? 0.010 -8.310 8.246 1.00 91.00 96 ILE A CA 1
ATOM 764 C C . ILE A 1 96 ? 1.049 -7.197 8.409 1.00 91.00 96 ILE A C 1
ATOM 766 O O . ILE A 1 96 ? 0.864 -6.238 9.155 1.00 91.00 96 ILE A O 1
ATOM 770 N N . LYS A 1 97 ? 2.157 -7.324 7.676 1.00 91.44 97 LYS A N 1
ATOM 771 C CA . LYS A 1 97 ? 3.241 -6.336 7.648 1.00 91.44 97 LYS A CA 1
ATOM 772 C C . LYS A 1 97 ? 3.272 -5.610 6.309 1.00 91.44 97 LYS A C 1
ATOM 774 O O . LYS A 1 97 ? 2.969 -6.214 5.271 1.00 91.44 97 LYS A O 1
ATOM 779 N N . ALA A 1 98 ? 3.702 -4.350 6.302 1.00 91.38 98 ALA A N 1
ATOM 780 C CA . ALA A 1 98 ? 3.825 -3.572 5.069 1.00 91.38 98 ALA A CA 1
ATOM 781 C C . ALA A 1 98 ? 4.758 -4.222 4.042 1.00 91.38 98 ALA A C 1
ATOM 783 O O . ALA A 1 98 ? 4.504 -4.123 2.844 1.00 91.38 98 ALA A O 1
ATOM 784 N N . GLU A 1 99 ? 5.791 -4.945 4.478 1.00 89.31 99 GLU A N 1
ATOM 785 C CA . GLU A 1 99 ? 6.687 -5.687 3.587 1.00 89.31 99 GLU A CA 1
ATOM 786 C C . GLU A 1 99 ? 5.924 -6.739 2.779 1.00 89.31 99 GLU A C 1
ATOM 788 O O . GLU A 1 99 ? 6.162 -6.887 1.584 1.00 89.31 99 GLU A O 1
ATOM 793 N N . SER A 1 100 ? 4.965 -7.431 3.403 1.00 88.56 100 SER A N 1
ATOM 794 C CA . SER A 1 100 ? 4.147 -8.443 2.724 1.00 88.56 100 SER A CA 1
ATOM 795 C C . SER A 1 100 ? 3.195 -7.810 1.714 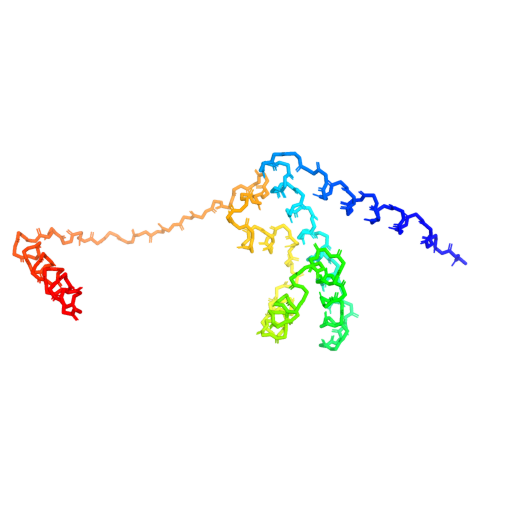1.00 88.56 100 SER A C 1
ATOM 797 O O . SER A 1 100 ? 3.070 -8.304 0.593 1.00 88.56 100 SER A O 1
ATOM 799 N N . VAL A 1 101 ? 2.565 -6.692 2.088 1.00 90.25 101 VAL A N 1
ATOM 800 C CA . VAL A 1 101 ? 1.692 -5.913 1.199 1.00 90.25 101 VAL A CA 1
ATOM 801 C C . VAL A 1 101 ? 2.473 -5.416 -0.014 1.00 90.25 101 VAL A C 1
ATOM 803 O O . VAL A 1 101 ? 2.077 -5.655 -1.154 1.00 90.25 101 VAL A O 1
ATOM 806 N N . CYS A 1 102 ? 3.609 -4.762 0.219 1.00 90.19 102 CYS A N 1
ATOM 807 C CA . CYS A 1 102 ? 4.401 -4.146 -0.837 1.00 90.19 102 CYS A CA 1
ATOM 808 C C . CYS A 1 102 ? 5.093 -5.162 -1.728 1.00 90.19 102 CYS A C 1
ATOM 810 O O . CYS A 1 102 ? 5.187 -4.925 -2.930 1.00 90.19 102 CYS A O 1
ATOM 812 N N . ARG A 1 103 ? 5.481 -6.320 -1.185 1.00 87.75 103 ARG A N 1
ATOM 813 C CA . ARG A 1 103 ? 5.956 -7.435 -2.001 1.00 87.75 103 ARG A CA 1
ATOM 814 C C . ARG A 1 103 ? 4.920 -7.868 -3.022 1.00 87.75 103 ARG A C 1
ATOM 816 O O . ARG A 1 103 ? 5.290 -8.124 -4.153 1.00 87.75 103 ARG A O 1
ATOM 823 N N . ILE A 1 104 ? 3.649 -7.975 -2.635 1.00 87.19 104 ILE A N 1
ATOM 824 C CA . ILE A 1 104 ? 2.578 -8.411 -3.542 1.00 87.19 104 ILE A CA 1
ATOM 825 C C . ILE A 1 104 ? 2.187 -7.287 -4.502 1.00 87.19 104 ILE A C 1
ATOM 827 O O . ILE A 1 104 ? 2.001 -7.520 -5.692 1.00 87.19 104 ILE A O 1
ATOM 831 N N . ARG A 1 105 ? 2.057 -6.057 -4.000 1.00 86.62 105 ARG A N 1
ATOM 832 C CA . ARG A 1 105 ? 1.552 -4.950 -4.814 1.00 86.62 105 ARG A CA 1
ATOM 833 C C . ARG A 1 105 ? 2.568 -4.425 -5.826 1.00 86.62 105 ARG A C 1
ATOM 835 O O . ARG A 1 105 ? 2.148 -3.948 -6.877 1.00 86.62 105 ARG A O 1
ATOM 842 N N . MET A 1 106 ? 3.856 -4.494 -5.495 1.00 89.44 106 MET A N 1
ATOM 843 C CA . MET A 1 106 ? 4.964 -3.947 -6.282 1.00 89.44 106 MET A CA 1
ATOM 844 C C . MET A 1 106 ? 5.911 -5.062 -6.760 1.00 89.44 106 MET A C 1
ATOM 846 O O . MET A 1 106 ? 7.135 -4.904 -6.741 1.00 89.44 106 MET A O 1
ATOM 850 N N . GLN A 1 107 ? 5.349 -6.213 -7.157 1.00 85.62 107 GLN A N 1
ATOM 851 C CA . GLN A 1 107 ? 6.120 -7.343 -7.697 1.00 85.62 107 GLN A CA 1
ATOM 852 C C . GLN A 1 107 ? 6.914 -6.940 -8.943 1.00 85.62 107 GLN A C 1
ATOM 854 O O . GLN A 1 107 ? 8.079 -7.301 -9.068 1.00 85.62 107 GLN A O 1
ATOM 859 N N . ASP A 1 108 ? 6.320 -6.122 -9.816 1.00 87.19 108 ASP A N 1
ATOM 860 C CA . ASP A 1 108 ? 6.937 -5.598 -11.042 1.00 87.19 108 ASP A CA 1
ATOM 861 C C . ASP A 1 108 ? 8.177 -4.730 -10.775 1.00 87.19 108 ASP A C 1
ATOM 863 O O . ASP A 1 108 ? 9.035 -4.568 -11.643 1.00 87.19 108 ASP A O 1
ATOM 867 N N . LYS A 1 109 ? 8.291 -4.186 -9.559 1.00 85.88 109 LYS A N 1
ATOM 868 C CA . LYS A 1 109 ? 9.404 -3.332 -9.124 1.00 85.88 109 LYS A CA 1
ATOM 869 C C . LYS A 1 109 ? 10.450 -4.082 -8.306 1.00 85.88 109 LYS A C 1
ATOM 871 O O . LYS A 1 109 ? 11.371 -3.448 -7.795 1.00 85.88 109 LYS A O 1
ATOM 876 N N . ASN A 1 110 ? 10.318 -5.404 -8.181 1.00 84.94 110 ASN A N 1
ATOM 877 C CA . ASN A 1 110 ? 11.174 -6.255 -7.356 1.00 84.94 110 ASN A CA 1
ATOM 878 C C . ASN A 1 110 ? 11.237 -5.804 -5.884 1.00 84.94 110 ASN A C 1
ATOM 880 O O . ASN A 1 110 ? 12.297 -5.845 -5.260 1.00 84.94 110 ASN A O 1
ATOM 884 N N . CYS A 1 111 ? 10.106 -5.374 -5.307 1.00 85.19 111 CYS A N 1
ATOM 885 C CA . CYS A 1 111 ? 10.027 -5.012 -3.887 1.00 85.19 111 CYS A CA 1
ATOM 886 C C . CYS A 1 111 ? 10.010 -6.249 -2.975 1.00 85.19 111 CYS A C 1
ATOM 888 O O . CYS A 1 111 ? 9.063 -6.466 -2.216 1.00 85.19 111 CYS A O 1
ATOM 890 N N . PHE A 1 112 ? 11.052 -7.069 -3.031 1.00 77.69 112 PHE A N 1
ATOM 891 C CA . PHE A 1 112 ? 11.195 -8.222 -2.154 1.00 77.69 112 PHE A CA 1
ATOM 892 C C . PHE A 1 112 ? 11.778 -7.777 -0.801 1.00 77.69 112 PHE A C 1
ATOM 894 O O . PHE A 1 112 ? 12.679 -6.936 -0.764 1.00 77.69 112 PHE A O 1
ATOM 901 N N . PRO A 1 113 ? 11.248 -8.254 0.338 1.00 63.03 113 PRO A N 1
ATOM 902 C CA . PRO A 1 113 ? 12.048 -8.311 1.553 1.00 63.03 113 PRO A CA 1
ATOM 903 C C . PRO A 1 113 ? 13.205 -9.291 1.321 1.00 63.03 113 PRO A C 1
ATOM 905 O O . PRO A 1 113 ? 13.053 -10.233 0.546 1.00 63.03 113 PRO A O 1
ATOM 908 N N . ASP A 1 114 ? 14.325 -9.107 2.019 1.00 57.31 114 ASP A N 1
ATOM 909 C CA . ASP A 1 114 ? 15.515 -9.969 1.895 1.00 57.31 114 ASP A CA 1
ATOM 910 C C . ASP A 1 114 ? 15.249 -11.452 2.247 1.00 57.31 114 ASP A C 1
ATOM 912 O O . ASP A 1 114 ? 16.116 -12.302 2.070 1.00 57.31 114 ASP A O 1
ATOM 916 N N . SER A 1 115 ? 14.051 -11.783 2.745 1.00 58.53 115 SER A N 1
ATOM 917 C CA . SER A 1 115 ? 13.604 -13.146 3.010 1.00 58.53 115 SER A CA 1
ATOM 918 C C . SER A 1 115 ? 12.651 -13.664 1.928 1.00 58.53 115 SER A C 1
ATOM 920 O O . SER A 1 115 ? 11.491 -13.249 1.805 1.00 58.53 115 SER A O 1
ATOM 922 N N . GLU A 1 116 ? 13.137 -14.637 1.159 1.00 63.25 116 GLU A N 1
ATOM 923 C CA . GLU A 1 116 ? 12.305 -15.484 0.309 1.00 63.25 116 GLU A CA 1
ATOM 924 C C . GLU A 1 116 ? 11.280 -16.232 1.175 1.00 63.25 116 GLU A C 1
ATOM 926 O O . GLU A 1 116 ? 11.598 -16.769 2.239 1.00 63.25 116 GLU A O 1
ATOM 931 N N . VAL A 1 117 ? 10.018 -16.255 0.739 1.00 65.38 117 VAL A N 1
ATOM 932 C CA . VAL A 1 117 ? 9.025 -17.142 1.354 1.00 65.38 117 VAL A CA 1
ATOM 933 C C . VAL A 1 117 ? 9.204 -18.498 0.710 1.00 65.38 117 VAL A C 1
ATOM 935 O O . VAL A 1 117 ? 8.698 -18.733 -0.385 1.00 65.38 117 VAL A O 1
ATOM 938 N N . ASN A 1 118 ? 9.926 -19.371 1.403 1.00 70.44 118 ASN A N 1
ATOM 939 C CA . ASN A 1 118 ? 10.007 -20.773 1.038 1.00 70.44 118 ASN A CA 1
ATOM 940 C C . ASN A 1 118 ? 8.620 -21.389 1.210 1.00 70.44 118 ASN A C 1
ATOM 942 O O . ASN A 1 118 ? 8.094 -21.477 2.321 1.00 70.44 118 ASN A O 1
ATOM 946 N N . TRP A 1 119 ? 8.015 -21.772 0.094 1.00 77.25 119 TRP A N 1
ATOM 947 C CA . TRP A 1 119 ? 6.812 -22.581 0.078 1.00 77.25 119 TRP A CA 1
ATOM 948 C C . TRP A 1 119 ? 7.078 -23.821 -0.760 1.00 77.25 119 TRP A C 1
ATOM 950 O O . TRP A 1 119 ? 7.736 -23.768 -1.796 1.00 77.25 119 TRP A O 1
ATOM 960 N N . GLU A 1 120 ? 6.552 -24.945 -0.297 1.00 83.12 120 GLU A N 1
ATOM 961 C CA . GLU A 1 120 ? 6.644 -26.222 -0.986 1.00 83.12 120 GLU A CA 1
ATOM 962 C C . GLU A 1 120 ? 5.233 -26.656 -1.372 1.00 83.12 120 GLU A C 1
ATOM 964 O O . GLU A 1 120 ? 4.315 -26.643 -0.548 1.00 83.12 120 GLU A O 1
ATOM 969 N N . ILE A 1 121 ? 5.044 -27.032 -2.637 1.00 79.69 121 ILE A N 1
ATOM 970 C CA . ILE A 1 121 ? 3.838 -27.738 -3.064 1.00 79.69 121 ILE A CA 1
ATOM 971 C C . ILE A 1 121 ? 4.178 -29.219 -3.133 1.00 79.69 121 ILE A C 1
ATOM 973 O O . ILE A 1 121 ? 4.969 -29.659 -3.966 1.00 79.69 121 ILE A O 1
ATOM 977 N N . ASN A 1 122 ? 3.516 -29.996 -2.282 1.00 85.19 122 ASN A N 1
ATOM 978 C CA . ASN A 1 122 ? 3.517 -31.444 -2.387 1.00 85.19 122 ASN A CA 1
ATOM 979 C C . ASN A 1 122 ? 2.636 -31.844 -3.567 1.00 85.19 122 ASN A C 1
ATOM 981 O O . ASN A 1 122 ? 1.413 -31.923 -3.443 1.00 85.19 122 ASN A O 1
ATOM 985 N N . ILE A 1 123 ? 3.255 -32.074 -4.721 1.00 80.19 123 ILE A N 1
ATOM 986 C CA . ILE A 1 123 ? 2.551 -32.627 -5.873 1.00 80.19 123 ILE A CA 1
ATOM 987 C C . ILE A 1 123 ? 2.378 -34.129 -5.609 1.00 80.19 123 ILE A C 1
ATOM 989 O O . ILE A 1 123 ? 3.383 -34.843 -5.524 1.00 80.19 123 ILE A O 1
ATOM 993 N N . PRO A 1 124 ? 1.140 -34.636 -5.443 1.00 81.12 124 PRO A N 1
ATOM 994 C CA . PRO A 1 124 ? 0.929 -36.070 -5.319 1.00 81.12 124 PRO A CA 1
ATOM 995 C C . PRO A 1 124 ? 1.476 -36.762 -6.569 1.00 81.12 124 PRO A C 1
ATOM 997 O O . PRO A 1 124 ? 1.399 -36.212 -7.667 1.00 81.12 124 PRO A O 1
ATOM 1000 N N . LYS A 1 125 ? 2.028 -37.971 -6.415 1.00 75.75 125 LYS A N 1
ATOM 1001 C CA . LYS A 1 125 ? 2.488 -38.772 -7.556 1.00 75.75 125 LYS A CA 1
ATOM 1002 C C . LYS A 1 125 ? 1.294 -39.080 -8.464 1.00 75.75 125 LYS A C 1
ATOM 1004 O O . LYS A 1 125 ? 0.550 -40.021 -8.214 1.00 75.75 125 LYS A O 1
ATOM 1009 N N . GLY A 1 126 ? 1.102 -38.256 -9.485 1.00 69.69 126 GLY A N 1
ATOM 1010 C CA . GLY A 1 126 ? 0.216 -38.514 -10.607 1.00 69.69 126 GLY A CA 1
ATOM 1011 C C . GLY A 1 126 ? 1.029 -39.016 -11.791 1.00 69.69 126 GLY A C 1
ATOM 1012 O O . GLY A 1 126 ? 2.196 -38.658 -11.954 1.00 69.69 126 GLY A O 1
ATOM 1013 N N . GLU A 1 127 ? 0.412 -39.828 -12.638 1.00 70.31 127 GLU A N 1
ATOM 1014 C CA . GLU A 1 127 ? 0.949 -40.072 -13.969 1.00 70.31 127 GLU A CA 1
ATOM 1015 C C . GLU A 1 127 ? 0.816 -38.769 -14.759 1.00 70.31 127 GLU A C 1
ATOM 1017 O O . GLU A 1 127 ? -0.294 -38.323 -15.065 1.00 70.31 127 GLU A O 1
ATOM 1022 N N . SER A 1 128 ? 1.936 -38.116 -15.078 1.00 69.31 128 SER A N 1
ATOM 1023 C CA . SER A 1 128 ? 1.928 -37.120 -16.144 1.00 69.31 128 SER A CA 1
ATOM 1024 C C . SER A 1 128 ? 1.414 -37.830 -17.392 1.00 69.31 128 SER A C 1
ATOM 1026 O O . SER A 1 128 ? 2.096 -38.710 -17.916 1.00 69.31 128 SER A O 1
ATOM 1028 N N . ARG A 1 129 ? 0.200 -37.500 -17.856 1.00 66.25 129 ARG A N 1
ATOM 1029 C CA . ARG A 1 129 ? -0.267 -37.992 -19.154 1.00 66.25 129 ARG A CA 1
ATOM 1030 C C . ARG A 1 129 ? 0.769 -37.563 -20.182 1.00 66.25 129 ARG A C 1
ATOM 1032 O O . ARG A 1 129 ? 0.954 -36.366 -20.400 1.00 66.25 129 ARG A O 1
ATOM 1039 N N . ALA A 1 130 ? 1.444 -38.531 -20.793 1.00 67.31 130 ALA A N 1
ATOM 1040 C CA . ALA A 1 130 ? 2.184 -38.270 -22.010 1.00 67.31 130 ALA A CA 1
ATOM 1041 C C . ALA A 1 130 ? 1.179 -37.678 -23.000 1.00 67.31 130 ALA A C 1
ATOM 1043 O O . ALA A 1 130 ? 0.173 -38.316 -23.314 1.00 67.31 130 ALA A O 1
ATOM 1044 N N . LEU A 1 131 ? 1.407 -36.434 -23.424 1.00 63.91 131 LEU A N 1
ATOM 1045 C CA . LEU A 1 131 ? 0.627 -35.852 -24.506 1.00 63.91 131 LEU A CA 1
ATOM 1046 C C . LEU A 1 131 ? 0.802 -36.772 -25.708 1.00 63.91 131 LEU A C 1
ATOM 1048 O O . LEU A 1 131 ? 1.928 -37.014 -26.153 1.00 63.91 131 LEU A O 1
ATOM 1052 N N . SER A 1 132 ? -0.301 -37.316 -26.210 1.00 63.81 132 SER A N 1
ATOM 1053 C CA . SER A 1 132 ? -0.242 -38.020 -27.478 1.00 63.81 132 SER A CA 1
ATOM 1054 C C . SER A 1 132 ? 0.012 -36.979 -28.571 1.00 63.81 132 SER A C 1
ATOM 1056 O O . SER A 1 132 ? -0.420 -35.830 -28.470 1.00 63.81 132 SER A O 1
ATOM 1058 N N . THR A 1 133 ? 0.710 -37.351 -29.641 1.00 61.72 133 THR A N 1
ATOM 1059 C CA . THR A 1 133 ? 0.925 -36.468 -30.802 1.00 61.72 133 THR A CA 1
ATOM 1060 C C . THR A 1 133 ? -0.389 -35.911 -31.363 1.00 61.72 133 THR A C 1
ATOM 1062 O O . THR A 1 133 ? -0.400 -34.804 -31.892 1.00 61.72 133 THR A O 1
ATOM 1065 N N . VAL A 1 134 ? -1.508 -36.620 -31.178 1.00 61.47 134 VAL A N 1
ATOM 1066 C CA . VAL A 1 134 ? -2.864 -36.183 -31.551 1.00 61.47 134 VAL A CA 1
ATOM 1067 C C . VAL A 1 134 ? -3.312 -34.940 -30.766 1.00 61.47 134 VAL A C 1
ATOM 1069 O O . VAL A 1 134 ? -3.964 -34.063 -31.334 1.00 61.47 134 VAL A O 1
ATOM 1072 N N . ASP A 1 135 ? -2.920 -34.813 -29.497 1.00 59.06 135 ASP A N 1
ATOM 1073 C CA . ASP A 1 135 ? -3.268 -33.659 -28.661 1.00 59.06 135 ASP A CA 1
ATOM 1074 C C . ASP A 1 135 ? -2.526 -32.389 -29.113 1.00 59.06 135 ASP A C 1
ATOM 1076 O O . ASP A 1 135 ? -3.106 -31.304 -29.136 1.00 59.06 135 ASP A O 1
ATOM 1080 N N . ILE A 1 136 ? -1.274 -32.524 -29.569 1.00 59.12 136 ILE A N 1
ATOM 1081 C CA . ILE A 1 136 ? -0.457 -31.409 -30.079 1.00 59.12 136 ILE A CA 1
ATOM 1082 C C . ILE A 1 136 ? -1.076 -30.804 -31.350 1.00 59.12 136 ILE A C 1
ATOM 1084 O O . ILE A 1 136 ? -1.189 -29.581 -31.459 1.00 59.12 136 ILE A O 1
ATOM 1088 N N . TYR A 1 137 ? -1.533 -31.639 -32.291 1.00 59.25 137 TYR A N 1
ATOM 1089 C CA . TYR A 1 137 ? -2.158 -31.158 -33.531 1.00 59.25 137 TYR A CA 1
ATOM 1090 C C . TYR A 1 137 ? -3.493 -30.448 -33.286 1.00 59.25 137 TYR A C 1
ATOM 1092 O O . TYR A 1 137 ? -3.798 -29.475 -33.973 1.00 59.25 137 TYR A O 1
ATOM 1100 N N . LYS A 1 138 ? -4.257 -30.881 -32.277 1.00 58.03 138 LYS A N 1
ATOM 1101 C CA . LYS A 1 138 ? -5.534 -30.257 -31.909 1.00 58.03 138 LYS A CA 1
ATOM 1102 C C . LYS A 1 138 ? -5.349 -28.856 -31.314 1.00 58.03 138 LYS A C 1
ATOM 1104 O O . LYS A 1 138 ? -6.153 -27.963 -31.575 1.00 58.03 138 LYS A O 1
ATOM 1109 N N . TYR A 1 139 ? -4.272 -28.643 -30.552 1.00 59.53 139 TYR A N 1
ATOM 1110 C CA . TYR A 1 139 ? -3.884 -27.306 -30.096 1.00 59.53 139 TYR A CA 1
ATOM 1111 C C . TYR A 1 139 ? -3.415 -26.428 -31.261 1.00 59.53 139 TYR A C 1
ATOM 1113 O O . TYR A 1 139 ? -3.853 -25.285 -31.365 1.00 59.53 139 TYR A O 1
ATOM 1121 N N . PHE A 1 140 ? -2.592 -26.955 -32.172 1.00 57.75 140 PHE A N 1
ATOM 1122 C CA . PHE A 1 140 ? -2.129 -26.196 -33.340 1.00 57.75 140 PHE A CA 1
ATOM 1123 C C . PHE A 1 140 ? -3.283 -25.737 -34.250 1.00 57.75 140 PHE A C 1
ATOM 1125 O O . PHE A 1 140 ? -3.273 -24.588 -34.690 1.00 57.75 140 PHE A O 1
ATOM 1132 N N . SER A 1 141 ? -4.306 -26.577 -34.466 1.00 57.50 141 SER A N 1
ATOM 1133 C CA . SER A 1 141 ? -5.489 -26.198 -35.257 1.00 57.50 141 SER A CA 1
ATOM 1134 C C . SER A 1 141 ? -6.340 -25.108 -34.594 1.00 57.50 141 SER A C 1
ATOM 1136 O O . SER A 1 141 ? -6.862 -24.233 -35.275 1.00 57.50 141 SER A O 1
ATOM 1138 N N . LEU A 1 142 ? -6.438 -25.107 -33.259 1.00 56.97 142 LEU A N 1
ATOM 1139 C CA . LEU A 1 142 ? -7.162 -24.066 -32.516 1.00 56.97 142 LEU A CA 1
ATOM 1140 C C . LEU A 1 142 ? -6.479 -22.689 -32.608 1.00 56.97 142 LEU A C 1
ATOM 1142 O O . LEU A 1 142 ? -7.162 -21.669 -32.612 1.00 56.97 142 LEU A O 1
ATOM 1146 N N . PHE A 1 143 ? -5.146 -22.636 -32.708 1.00 56.69 143 PHE A N 1
ATOM 1147 C CA . PHE A 1 143 ? -4.415 -21.372 -32.862 1.00 56.69 143 PHE A CA 1
ATOM 1148 C C . PHE A 1 143 ? -4.384 -20.856 -34.310 1.00 56.69 143 PHE A C 1
ATOM 1150 O O . PHE A 1 143 ? -4.360 -19.640 -34.509 1.00 56.69 143 PHE A O 1
ATOM 1157 N N . SER A 1 144 ? -4.437 -21.733 -35.321 1.00 56.50 144 SER A N 1
ATOM 1158 C CA . SER A 1 144 ? -4.546 -21.313 -36.731 1.00 56.50 144 SER A CA 1
ATOM 1159 C C . SER A 1 144 ? -5.903 -20.691 -37.088 1.00 56.50 144 SER A C 1
ATOM 1161 O O . SER A 1 144 ? -5.986 -19.876 -38.008 1.00 56.50 144 SER A O 1
ATOM 1163 N N . ASP A 1 145 ? -6.958 -21.021 -36.342 1.00 51.81 145 ASP A N 1
ATOM 1164 C CA . ASP A 1 145 ? -8.285 -20.421 -36.537 1.00 51.81 145 ASP A CA 1
ATOM 1165 C C . ASP A 1 145 ? -8.385 -19.008 -35.922 1.00 51.81 145 ASP A C 1
ATOM 1167 O O . ASP A 1 145 ? -9.163 -18.171 -36.379 1.00 51.81 145 ASP A O 1
ATOM 1171 N N . ILE A 1 146 ? -7.552 -18.684 -34.924 1.00 55.44 146 ILE A N 1
ATOM 1172 C CA . ILE A 1 146 ? -7.504 -17.339 -34.321 1.00 55.44 146 ILE A CA 1
ATOM 1173 C C . ILE A 1 146 ? -6.734 -16.356 -35.217 1.00 55.44 146 ILE A C 1
ATOM 1175 O O . ILE A 1 146 ? -7.115 -15.189 -35.326 1.00 55.44 146 ILE A O 1
ATOM 1179 N N . SER A 1 147 ? -5.682 -16.804 -35.908 1.00 51.81 147 SER A N 1
ATOM 1180 C CA . SER A 1 147 ? -4.899 -15.941 -36.807 1.00 51.81 147 SER A CA 1
ATOM 1181 C C . SER A 1 147 ? -5.630 -15.583 -38.107 1.00 51.81 147 SER A C 1
ATOM 1183 O O . SER A 1 147 ? -5.320 -14.563 -38.720 1.00 51.81 147 SER A O 1
ATOM 1185 N N . THR A 1 148 ? -6.643 -16.354 -38.507 1.00 51.12 148 THR A N 1
ATOM 1186 C CA . THR A 1 148 ? -7.475 -16.050 -39.684 1.00 51.12 148 THR A CA 1
ATOM 1187 C C . THR A 1 148 ? -8.624 -15.081 -39.385 1.00 51.12 148 THR A C 1
ATOM 1189 O O . THR A 1 148 ? -9.037 -14.344 -40.283 1.00 51.12 148 THR A O 1
ATOM 1192 N N . LEU A 1 149 ? -9.072 -14.973 -38.127 1.00 49.31 149 LEU A N 1
ATOM 1193 C CA . LEU A 1 149 ? -10.062 -13.974 -37.689 1.00 49.31 149 LEU A CA 1
ATOM 1194 C C . LEU A 1 149 ? -9.509 -12.535 -37.629 1.00 49.31 149 LEU A C 1
ATOM 1196 O O . LEU A 1 149 ? -10.288 -11.587 -37.667 1.00 49.31 149 LEU A O 1
ATOM 1200 N N . GLY A 1 150 ? -8.184 -12.356 -37.593 1.00 48.53 150 GLY A N 1
ATOM 1201 C CA . GLY A 1 150 ? -7.526 -11.041 -37.557 1.00 48.53 150 GLY A CA 1
ATOM 1202 C C . GLY A 1 150 ? -7.192 -10.416 -38.919 1.00 48.53 150 GLY A C 1
ATOM 1203 O O . GLY A 1 150 ? -6.586 -9.351 -38.948 1.00 48.53 150 GLY A O 1
ATOM 1204 N N . SER A 1 151 ? -7.546 -11.054 -40.043 1.00 48.12 151 SER A N 1
ATOM 1205 C CA . SER A 1 151 ? -7.167 -10.591 -41.398 1.00 48.12 151 SER A CA 1
ATOM 1206 C C . SER A 1 151 ? -8.321 -10.045 -42.248 1.00 48.12 151 SER A C 1
ATOM 1208 O O . SER A 1 151 ? -8.143 -9.786 -43.436 1.00 48.12 151 SER A O 1
ATOM 1210 N N . LYS A 1 152 ? -9.506 -9.843 -41.659 1.00 49.56 152 LYS A N 1
ATOM 1211 C CA . LYS A 1 152 ? -10.587 -9.076 -42.294 1.00 49.56 152 LYS A CA 1
ATOM 1212 C C . LYS A 1 152 ? -10.698 -7.698 -41.650 1.00 49.56 152 LYS A C 1
ATOM 1214 O O . LYS A 1 152 ? -11.548 -7.477 -40.789 1.00 49.56 152 LYS A O 1
ATOM 1219 N N . GLN A 1 153 ? -9.843 -6.791 -42.109 1.00 42.22 153 GLN A N 1
ATOM 1220 C CA . GLN A 1 153 ? -10.118 -5.359 -42.151 1.00 42.22 153 GLN A CA 1
ATOM 1221 C C . GLN A 1 153 ? -9.767 -4.845 -43.542 1.00 42.22 153 GLN A C 1
ATOM 1223 O O . GLN A 1 153 ? -8.689 -5.234 -44.042 1.00 42.22 153 GLN A O 1
#